Protein AF-A0A940U928-F1 (afdb_monomer_lite)

Sequence (102 aa):
MNICLLCYRGNPYSGGQGGYLFSLSRELARMGHQITILVGRPLPRPMPWAKIIPVESLNLWGVRRNFLPAGAPWAIFRPLNFFEWAVTRFGFFPEMLIFSIR

Secondary structure (DSSP, 8-state):
-EEEEEES---TTTTTHHHHHHHHHHHHHHTT-EEEEEEPSSPPSP-TTEEEEEPP----TT--S--SPTT-GGGGGSHHHHHHHHHHHTT---HHHHHHH-

Radius of gyration: 15.06 Å; chains: 1; bounding box: 27×21×45 Å

pLDDT: mean 91.49, std 5.48, range [71.75, 98.38]

Structure (mmCIF, N/CA/C/O backbone):
data_AF-A0A940U928-F1
#
_entry.id   AF-A0A940U928-F1
#
loop_
_atom_site.group_PDB
_atom_site.id
_atom_site.type_symbol
_atom_site.label_atom_id
_atom_site.label_alt_id
_atom_site.label_comp_id
_atom_site.label_asym_id
_atom_site.label_entity_id
_atom_site.label_seq_id
_atom_site.pdbx_PDB_ins_code
_atom_site.Cartn_x
_atom_site.Cartn_y
_atom_site.Cartn_z
_atom_site.occupancy
_atom_site.B_iso_or_equiv
_atom_site.auth_seq_id
_atom_site.auth_comp_id
_atom_site.auth_asym_id
_atom_site.auth_atom_id
_atom_site.pdbx_PDB_model_num
ATOM 1 N N . MET A 1 1 ? -12.901 5.858 19.580 1.00 95.06 1 MET A N 1
ATOM 2 C CA . MET A 1 1 ? -12.791 6.778 18.413 1.00 95.06 1 MET A CA 1
ATOM 3 C C . MET A 1 1 ? -12.489 5.969 17.160 1.00 95.06 1 MET A C 1
ATOM 5 O O . MET A 1 1 ? -11.919 4.891 17.296 1.00 95.06 1 MET A O 1
ATOM 9 N N . ASN A 1 2 ? -12.838 6.485 15.981 1.00 97.50 2 ASN A N 1
ATOM 10 C CA . ASN A 1 2 ? -12.511 5.861 14.696 1.00 97.50 2 ASN A CA 1
ATOM 11 C C . ASN A 1 2 ? -11.185 6.430 14.182 1.00 97.50 2 ASN A C 1
ATOM 13 O O . ASN A 1 2 ? -11.057 7.646 14.060 1.00 97.50 2 ASN A O 1
ATOM 17 N N . ILE A 1 3 ? -10.208 5.566 13.913 1.00 98.00 3 ILE A N 1
ATOM 18 C CA . ILE A 1 3 ? -8.872 5.955 13.448 1.00 98.00 3 ILE A CA 1
ATOM 19 C C . ILE A 1 3 ? -8.608 5.278 12.105 1.00 98.00 3 ILE A C 1
ATOM 21 O O . ILE A 1 3 ? -8.737 4.059 11.980 1.00 98.00 3 ILE A O 1
ATOM 25 N N . CYS A 1 4 ? -8.216 6.073 11.110 1.00 97.31 4 CYS A N 1
ATOM 26 C CA . CYS A 1 4 ? -7.771 5.581 9.813 1.00 97.31 4 CYS A CA 1
ATOM 27 C C . CYS A 1 4 ? -6.253 5.729 9.694 1.00 97.31 4 CYS A C 1
ATOM 29 O O . CYS A 1 4 ? -5.734 6.841 9.770 1.00 97.31 4 CYS A O 1
ATOM 31 N N . LEU A 1 5 ? -5.546 4.617 9.498 1.00 96.75 5 LEU A N 1
ATOM 32 C CA . LEU A 1 5 ? -4.110 4.603 9.234 1.00 96.75 5 LEU A CA 1
ATOM 33 C C . LEU A 1 5 ? -3.867 4.409 7.737 1.00 96.75 5 LEU A C 1
ATOM 35 O O . LEU A 1 5 ? -4.460 3.531 7.109 1.00 96.75 5 LEU A O 1
ATOM 39 N N . LEU A 1 6 ? -2.978 5.226 7.179 1.00 95.38 6 LEU A N 1
ATOM 40 C CA . LEU A 1 6 ? -2.574 5.178 5.778 1.00 95.38 6 LEU A CA 1
ATOM 41 C C . LEU A 1 6 ? -1.176 4.572 5.684 1.00 95.38 6 LEU A C 1
ATOM 43 O O . LEU A 1 6 ? -0.260 5.019 6.375 1.00 95.38 6 LEU A O 1
ATOM 47 N N . CYS A 1 7 ? -0.995 3.566 4.834 1.00 93.88 7 CYS A N 1
ATOM 48 C CA . CYS A 1 7 ? 0.313 2.960 4.625 1.00 93.88 7 CYS A CA 1
ATOM 49 C C . CYS A 1 7 ? 0.474 2.500 3.177 1.00 93.88 7 CYS A C 1
ATOM 51 O O . CYS A 1 7 ? -0.163 1.547 2.747 1.00 93.88 7 CYS A O 1
ATOM 53 N N . TYR A 1 8 ? 1.352 3.136 2.403 1.00 91.88 8 TYR A N 1
ATOM 54 C CA . TYR A 1 8 ? 1.500 2.770 0.990 1.00 91.88 8 TYR A CA 1
ATOM 55 C C . TYR A 1 8 ? 2.085 1.353 0.795 1.00 91.88 8 TYR A C 1
ATOM 57 O O . TYR A 1 8 ? 1.859 0.745 -0.248 1.00 91.88 8 TYR A O 1
ATOM 65 N N . ARG A 1 9 ? 2.778 0.790 1.802 1.00 91.50 9 ARG A N 1
ATOM 66 C CA . ARG A 1 9 ? 3.262 -0.601 1.812 1.00 91.50 9 ARG A CA 1
ATOM 67 C C . ARG A 1 9 ? 3.096 -1.284 3.167 1.00 91.50 9 ARG A C 1
ATOM 69 O O . ARG A 1 9 ? 3.769 -0.947 4.134 1.00 91.50 9 ARG A O 1
ATOM 76 N N . GLY A 1 10 ? 2.295 -2.345 3.208 1.00 89.25 10 GLY A N 1
ATOM 77 C CA . GLY A 1 10 ? 2.037 -3.123 4.423 1.00 89.25 10 GLY A CA 1
ATOM 78 C C . GLY A 1 10 ? 3.077 -4.194 4.772 1.00 89.25 10 GLY A C 1
ATOM 79 O O . GLY A 1 10 ? 3.001 -4.769 5.856 1.00 89.25 10 GLY A O 1
ATOM 80 N N . ASN A 1 11 ? 4.047 -4.502 3.907 1.00 87.44 11 ASN A N 1
ATOM 81 C CA . ASN A 1 11 ? 5.020 -5.564 4.192 1.00 87.44 11 ASN A CA 1
ATOM 82 C C . ASN A 1 11 ? 5.979 -5.167 5.335 1.00 87.44 11 ASN A C 1
ATOM 84 O O . ASN A 1 11 ? 6.643 -4.130 5.249 1.00 87.44 11 ASN A O 1
ATOM 88 N N . PRO A 1 12 ? 6.125 -6.000 6.385 1.00 83.31 12 PRO A N 1
ATOM 89 C CA . PRO A 1 12 ? 7.046 -5.730 7.491 1.00 83.31 12 PRO A CA 1
ATOM 90 C C . PRO A 1 12 ? 8.519 -5.641 7.068 1.00 83.31 12 PRO A C 1
ATOM 92 O O . PRO A 1 12 ? 9.299 -4.978 7.743 1.00 83.31 12 PRO A O 1
ATOM 95 N N . TYR A 1 13 ? 8.903 -6.253 5.946 1.00 82.00 13 TYR A N 1
ATOM 96 C CA . TYR A 1 13 ? 10.278 -6.238 5.437 1.00 82.00 13 TYR A CA 1
ATOM 97 C C . TYR A 1 13 ? 10.567 -5.072 4.474 1.00 82.00 13 TYR A C 1
ATOM 99 O O . TYR A 1 13 ? 11.711 -4.876 4.073 1.00 82.00 13 TYR A O 1
ATOM 107 N N . SER A 1 14 ? 9.566 -4.257 4.120 1.00 73.69 14 SER A N 1
ATOM 108 C CA . SER A 1 14 ? 9.729 -3.068 3.267 1.00 73.69 14 SER A CA 1
ATOM 109 C C . SER A 1 14 ? 10.145 -1.842 4.090 1.00 73.69 14 SER A C 1
ATOM 111 O O . SER A 1 14 ? 9.419 -0.853 4.173 1.00 73.69 14 SER A O 1
ATOM 113 N N . GLY A 1 15 ? 11.302 -1.928 4.753 1.00 71.75 15 GLY A N 1
ATOM 114 C CA . GLY A 1 15 ? 11.806 -0.859 5.624 1.00 71.75 15 GLY A CA 1
ATOM 115 C C . GLY A 1 15 ? 11.044 -0.724 6.948 1.00 71.75 15 GLY A C 1
ATOM 116 O O . GLY A 1 15 ? 10.947 0.369 7.491 1.00 71.75 15 GLY A O 1
ATOM 117 N N . GLY A 1 16 ? 10.450 -1.814 7.449 1.00 78.19 16 GLY A N 1
ATOM 118 C CA . GLY A 1 16 ? 9.805 -1.856 8.768 1.00 78.19 16 GLY A CA 1
ATOM 119 C C . GLY A 1 16 ? 8.379 -1.300 8.835 1.00 78.19 16 GLY A C 1
ATOM 120 O O . GLY A 1 16 ? 7.711 -1.497 9.848 1.00 78.19 16 GLY A O 1
ATOM 121 N N . GLN A 1 17 ? 7.871 -0.674 7.766 1.00 84.44 17 GLN A N 1
ATOM 122 C CA . GLN A 1 17 ? 6.552 -0.017 7.736 1.00 84.44 17 GLN A CA 1
ATOM 123 C C . GLN A 1 17 ? 5.412 -0.922 8.210 1.00 84.44 17 GLN A C 1
ATOM 125 O O . GLN A 1 17 ? 4.645 -0.542 9.093 1.00 84.44 17 GLN A O 1
ATOM 130 N N . GLY A 1 18 ? 5.349 -2.156 7.701 1.00 88.88 18 GLY A N 1
ATOM 131 C CA . GLY A 1 18 ? 4.349 -3.128 8.141 1.00 88.88 18 GLY A CA 1
ATOM 132 C C . GLY A 1 18 ? 4.455 -3.507 9.620 1.00 88.88 18 GLY A C 1
ATOM 133 O O . GLY A 1 18 ? 3.442 -3.791 10.254 1.00 88.88 18 GLY A O 1
ATOM 134 N N . GLY A 1 19 ? 5.667 -3.492 10.184 1.00 92.06 19 GLY A N 1
ATOM 135 C CA . GLY A 1 19 ? 5.904 -3.758 11.603 1.00 92.06 19 GLY A CA 1
ATOM 136 C C . GLY A 1 19 ? 5.387 -2.628 12.491 1.00 92.06 19 GLY A C 1
ATOM 137 O O . GLY A 1 19 ? 4.684 -2.892 13.466 1.00 92.06 19 GLY A O 1
ATOM 138 N N . TYR A 1 20 ? 5.661 -1.375 12.118 1.00 92.56 20 TYR A N 1
ATOM 139 C CA . TYR A 1 20 ? 5.126 -0.207 12.824 1.00 92.56 20 TYR A CA 1
ATOM 140 C C . TYR A 1 20 ? 3.602 -0.153 12.745 1.00 92.56 20 TYR A C 1
ATOM 142 O O . TYR A 1 20 ? 2.940 0.011 13.768 1.00 92.56 20 TYR A O 1
ATOM 150 N N . LEU A 1 21 ? 3.044 -0.371 11.550 1.00 95.00 21 LEU A N 1
ATOM 151 C CA . LEU A 1 21 ? 1.603 -0.402 11.323 1.00 95.00 21 LEU A CA 1
ATOM 152 C C . LEU A 1 21 ? 0.915 -1.464 12.192 1.00 95.00 21 LEU A C 1
ATOM 154 O O . LEU A 1 21 ? -0.118 -1.193 12.802 1.00 95.00 21 LEU A O 1
ATOM 158 N N . PHE A 1 22 ? 1.501 -2.659 12.281 1.00 95.31 22 PHE A N 1
ATOM 159 C CA . PHE A 1 22 ? 0.975 -3.757 13.089 1.00 95.31 22 PHE A CA 1
ATOM 160 C C . PHE A 1 22 ? 0.971 -3.415 14.578 1.00 95.31 22 PHE A C 1
ATOM 162 O O . PHE A 1 22 ? -0.072 -3.493 15.222 1.00 95.31 22 PHE A O 1
ATOM 169 N N . SER A 1 23 ? 2.120 -3.009 15.122 1.00 95.50 23 SER A N 1
ATOM 170 C CA . SER A 1 23 ? 2.253 -2.733 16.554 1.00 95.5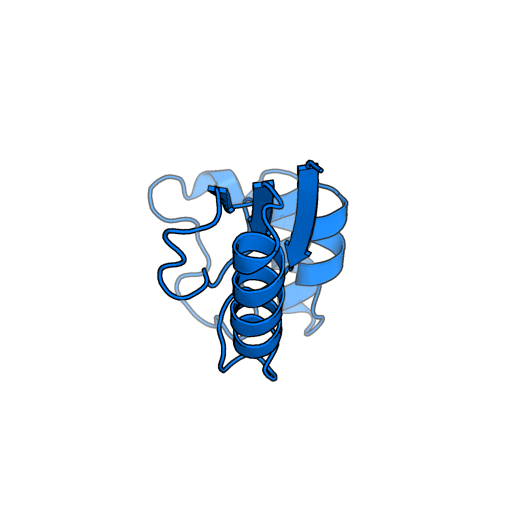0 23 SER A CA 1
ATOM 171 C C . SER A 1 23 ? 1.388 -1.549 16.983 1.00 95.50 23 SER A C 1
ATOM 173 O O . SER A 1 23 ? 0.652 -1.656 17.959 1.00 95.50 23 SER A O 1
ATOM 175 N N . LEU A 1 24 ? 1.413 -0.450 16.222 1.00 95.94 24 LEU A N 1
ATOM 176 C CA . LEU A 1 24 ? 0.638 0.749 16.535 1.00 95.94 24 LEU A CA 1
ATOM 177 C C . LEU A 1 24 ? -0.869 0.479 16.476 1.00 95.94 24 LEU A C 1
ATOM 179 O O . LEU A 1 24 ? -1.587 0.785 17.425 1.00 95.94 24 LEU A O 1
ATOM 183 N N . SER A 1 25 ? -1.352 -0.120 15.382 1.00 97.25 25 SER A N 1
ATOM 184 C CA . SER A 1 25 ? -2.783 -0.413 15.229 1.00 97.25 25 SER A CA 1
ATOM 185 C C . SER A 1 25 ? -3.298 -1.360 16.310 1.00 97.25 25 SER A C 1
ATOM 187 O O . SER A 1 25 ? -4.411 -1.173 16.796 1.00 97.25 25 SER A O 1
ATOM 189 N N . ARG A 1 26 ? -2.488 -2.347 16.715 1.00 97.56 26 ARG A N 1
ATOM 190 C CA . ARG A 1 26 ? -2.848 -3.305 17.762 1.00 97.56 26 ARG A CA 1
ATOM 191 C C . ARG A 1 26 ? -3.037 -2.619 19.105 1.00 97.56 26 ARG A C 1
ATOM 193 O O . ARG A 1 26 ? -4.055 -2.842 19.751 1.00 97.56 26 ARG A O 1
ATOM 200 N N . GLU A 1 27 ? -2.082 -1.795 19.532 1.00 98.00 27 GLU A N 1
ATOM 201 C CA . GLU A 1 27 ? -2.192 -1.130 20.834 1.00 98.00 27 GLU A CA 1
ATOM 202 C C . GLU A 1 27 ? -3.326 -0.094 20.842 1.00 98.00 27 GLU A C 1
ATOM 204 O O . GLU A 1 27 ? -4.076 -0.031 21.813 1.00 98.00 27 GLU A O 1
ATOM 209 N N . LEU A 1 28 ? -3.552 0.633 19.740 1.00 97.88 28 LEU A N 1
ATOM 210 C CA . LEU A 1 28 ? -4.717 1.519 19.618 1.00 97.88 28 LEU A CA 1
ATOM 211 C C . LEU A 1 28 ? -6.040 0.739 19.696 1.00 97.88 28 LEU A C 1
ATOM 213 O O . LEU A 1 28 ? -6.965 1.151 20.394 1.00 97.88 28 LEU A O 1
ATOM 217 N N . ALA A 1 29 ? -6.140 -0.417 19.037 1.00 98.06 29 ALA A N 1
ATOM 218 C CA . ALA A 1 29 ? -7.331 -1.256 19.145 1.00 98.06 29 ALA A CA 1
ATOM 219 C C . ALA A 1 29 ? -7.560 -1.753 20.584 1.00 98.06 29 ALA A C 1
ATOM 221 O O . ALA A 1 29 ? -8.693 -1.755 21.063 1.00 98.06 29 ALA A O 1
ATOM 222 N N . ARG A 1 30 ? -6.490 -2.103 21.315 1.00 98.06 30 ARG A N 1
ATOM 223 C CA . ARG A 1 30 ? -6.569 -2.514 22.732 1.00 98.06 30 ARG A CA 1
ATOM 224 C C . ARG A 1 30 ? -7.044 -1.402 23.664 1.00 98.06 30 ARG A C 1
ATOM 226 O O . ARG A 1 30 ? -7.653 -1.705 24.682 1.00 98.06 30 ARG A O 1
ATOM 233 N N . MET A 1 31 ? -6.820 -0.140 23.308 1.00 98.12 31 MET A N 1
ATOM 234 C CA . MET A 1 31 ? -7.375 1.017 24.024 1.00 98.12 31 MET A CA 1
ATOM 235 C C . MET A 1 31 ? -8.854 1.289 23.678 1.00 98.12 31 MET A C 1
ATOM 237 O O . MET A 1 31 ? -9.430 2.260 24.161 1.00 98.12 31 MET A O 1
ATOM 241 N N . GLY A 1 32 ? -9.489 0.454 22.845 1.00 97.94 32 GLY A N 1
ATOM 242 C CA . GLY A 1 32 ? -10.901 0.579 22.468 1.00 97.94 32 GLY A CA 1
ATOM 243 C C . GLY A 1 32 ? -11.156 1.440 21.225 1.00 97.94 32 GLY A C 1
ATOM 244 O O . GLY A 1 32 ? -12.296 1.838 20.970 1.00 97.94 32 GLY A O 1
ATOM 245 N N . HIS A 1 33 ? -10.125 1.758 20.435 1.00 98.31 33 HIS A N 1
ATOM 246 C CA . HIS A 1 33 ? -10.299 2.457 19.159 1.00 98.31 33 HIS A CA 1
ATOM 247 C C . HIS A 1 33 ? -10.712 1.492 18.038 1.00 98.31 33 HIS A C 1
ATOM 249 O O . HIS A 1 33 ? -10.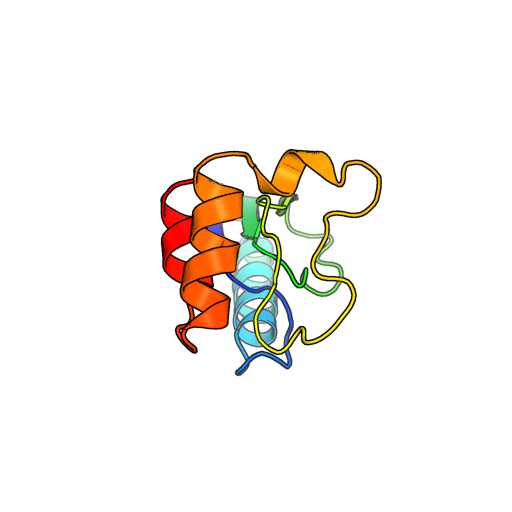236 0.362 17.963 1.00 98.31 33 HIS A O 1
ATOM 255 N N . GLN A 1 34 ? -11.567 1.954 17.122 1.00 98.19 34 GLN A N 1
ATOM 256 C CA . GLN A 1 34 ? -11.887 1.213 15.901 1.00 98.19 34 GLN A CA 1
ATOM 257 C C . GLN A 1 34 ? -10.899 1.606 14.809 1.00 98.19 34 GLN A C 1
ATOM 259 O O . GLN A 1 34 ? -10.781 2.789 14.475 1.00 98.19 34 GLN A O 1
ATOM 264 N N . ILE A 1 35 ? -10.188 0.623 14.260 1.00 98.38 35 ILE A N 1
ATOM 265 C CA . ILE A 1 35 ? -9.092 0.868 13.325 1.00 98.38 35 ILE A CA 1
ATOM 266 C C . ILE A 1 35 ? -9.493 0.470 11.908 1.00 98.38 35 ILE A C 1
ATOM 268 O O . ILE A 1 35 ? -9.896 -0.665 11.652 1.00 98.38 35 ILE A O 1
ATOM 272 N N . THR A 1 36 ? -9.325 1.404 10.977 1.00 98.19 36 THR A N 1
ATOM 273 C CA . THR A 1 36 ? -9.341 1.143 9.536 1.00 98.19 36 THR A CA 1
ATOM 274 C C . THR A 1 36 ? -7.951 1.398 8.973 1.00 98.19 36 THR A C 1
ATOM 276 O O . THR A 1 36 ? -7.283 2.352 9.361 1.00 98.19 36 THR A O 1
ATOM 279 N N . ILE A 1 37 ? -7.495 0.537 8.073 1.00 97.44 37 ILE A N 1
ATOM 280 C CA . ILE A 1 37 ? -6.176 0.631 7.458 1.00 97.44 37 ILE A CA 1
ATOM 281 C C . ILE A 1 37 ? -6.361 0.667 5.947 1.00 97.44 37 ILE A C 1
ATOM 283 O O . ILE A 1 37 ? -6.789 -0.329 5.365 1.00 97.44 37 ILE A O 1
ATOM 287 N N . LEU A 1 38 ? -6.006 1.786 5.317 1.00 96.38 38 LEU A N 1
ATOM 288 C CA . LEU A 1 38 ? -5.854 1.870 3.865 1.00 96.38 38 LEU A CA 1
ATOM 289 C C . LEU A 1 38 ? -4.413 1.517 3.521 1.00 96.38 38 LEU A C 1
ATOM 291 O O . LEU A 1 38 ? -3.483 2.189 3.977 1.00 96.38 38 LEU A O 1
ATOM 295 N N . VAL A 1 39 ? -4.223 0.440 2.757 1.00 94.81 39 VAL A N 1
ATOM 296 C CA . VAL A 1 39 ? -2.883 -0.104 2.521 1.00 94.81 39 VAL A CA 1
ATOM 297 C C . VAL A 1 39 ? -2.624 -0.471 1.070 1.00 94.81 39 VAL A C 1
ATOM 299 O O . VAL A 1 39 ? -3.408 -1.185 0.448 1.00 94.81 39 VAL A O 1
ATOM 302 N N . GLY A 1 40 ? -1.507 0.012 0.532 1.00 92.75 40 GLY A N 1
ATOM 303 C CA . GLY A 1 40 ? -1.018 -0.394 -0.781 1.00 92.75 40 GLY A CA 1
ATOM 304 C C . GLY A 1 40 ? -0.293 -1.742 -0.729 1.00 92.75 40 GLY A C 1
ATOM 305 O O . GLY A 1 40 ? 0.042 -2.276 0.334 1.00 92.75 40 GLY A O 1
ATOM 306 N N . ARG A 1 41 ? -0.058 -2.333 -1.901 1.00 90.12 41 ARG A N 1
ATOM 307 C CA . ARG A 1 41 ? 0.699 -3.586 -2.008 1.00 90.12 41 ARG A CA 1
ATOM 308 C C . ARG A 1 41 ? 2.187 -3.344 -1.733 1.00 90.12 41 ARG A C 1
ATOM 310 O O . ARG A 1 41 ? 2.713 -2.316 -2.139 1.00 90.12 41 ARG A O 1
ATOM 317 N N . PRO A 1 42 ? 2.908 -4.318 -1.158 1.00 90.81 42 PRO A N 1
ATOM 318 C CA . PRO A 1 42 ? 2.438 -5.596 -0.613 1.00 90.81 42 PRO A CA 1
ATOM 319 C C . PRO A 1 42 ? 1.612 -5.444 0.675 1.00 90.81 42 PRO A C 1
ATOM 321 O O . PRO A 1 42 ? 1.908 -4.600 1.517 1.00 90.81 42 PRO A O 1
ATOM 324 N N . LEU A 1 43 ? 0.592 -6.294 0.826 1.00 91.12 43 LEU A N 1
ATOM 325 C CA . LEU A 1 43 ? -0.321 -6.271 1.973 1.00 91.12 43 LEU A CA 1
ATOM 326 C C . LEU A 1 43 ? 0.381 -6.654 3.288 1.00 91.12 43 LEU A C 1
ATOM 328 O O . LEU A 1 43 ? 1.376 -7.388 3.266 1.00 91.12 43 LEU A O 1
ATOM 332 N N . PRO A 1 44 ? -0.135 -6.182 4.437 1.00 92.19 44 PRO A N 1
ATOM 333 C CA . PRO A 1 44 ? 0.401 -6.557 5.731 1.00 92.19 44 PRO A CA 1
ATOM 334 C C . PRO A 1 44 ? 0.037 -7.989 6.117 1.00 92.19 44 PRO A C 1
ATOM 336 O O . PRO A 1 44 ? -0.806 -8.643 5.502 1.00 92.19 44 PRO A O 1
ATOM 339 N N . ARG A 1 45 ? 0.672 -8.469 7.191 1.00 91.12 45 ARG A N 1
ATOM 340 C CA . ARG A 1 45 ? 0.258 -9.704 7.870 1.00 91.12 45 ARG A CA 1
ATOM 341 C C . ARG A 1 45 ? -1.181 -9.564 8.399 1.00 91.12 45 ARG A C 1
ATOM 343 O O . ARG A 1 45 ? -1.614 -8.434 8.626 1.00 91.12 45 ARG A O 1
ATOM 350 N N . PRO A 1 46 ? -1.906 -10.673 8.634 1.00 93.88 46 PRO A N 1
ATOM 351 C CA . PRO A 1 46 ? -3.266 -10.622 9.168 1.00 93.88 46 PRO A CA 1
ATOM 352 C C . PRO A 1 46 ? -3.372 -9.768 10.443 1.00 93.88 46 PRO A C 1
ATOM 354 O O . PRO A 1 46 ? -2.620 -9.978 11.394 1.00 93.88 46 PRO A O 1
ATOM 357 N N . MET A 1 47 ? -4.309 -8.814 10.455 1.00 95.06 47 MET A N 1
ATOM 358 C CA . MET A 1 47 ? -4.588 -7.921 11.590 1.00 95.06 47 MET A CA 1
ATOM 359 C C . MET A 1 47 ? -6.076 -8.014 11.974 1.00 95.06 47 MET A C 1
ATOM 361 O O . MET A 1 47 ? -6.865 -7.177 11.542 1.00 95.06 47 MET A O 1
ATOM 365 N N . PRO A 1 48 ? -6.500 -9.024 12.758 1.00 96.56 48 PRO A N 1
ATOM 366 C CA . PRO A 1 48 ? -7.921 -9.274 13.043 1.00 96.56 48 PRO A CA 1
ATOM 367 C C . PRO A 1 48 ? -8.625 -8.150 13.822 1.00 96.56 48 PRO A C 1
ATOM 369 O O . PRO A 1 48 ? -9.849 -8.104 13.856 1.00 96.56 48 PRO A O 1
ATOM 372 N N . TRP A 1 49 ? -7.872 -7.235 14.436 1.00 97.12 49 TRP A N 1
ATOM 373 C CA . TRP A 1 49 ? -8.400 -6.069 15.156 1.00 97.12 49 TRP A CA 1
ATOM 374 C C . TRP A 1 49 ? -8.684 -4.851 14.264 1.00 97.12 49 TRP A C 1
ATOM 376 O O . TRP A 1 49 ? -9.172 -3.840 14.765 1.00 97.12 49 TRP A O 1
ATOM 386 N N . ALA A 1 50 ? -8.344 -4.899 12.974 1.00 97.38 50 ALA A N 1
ATOM 387 C CA . ALA A 1 50 ? -8.467 -3.762 12.070 1.00 97.38 50 ALA A CA 1
ATOM 388 C C . ALA A 1 50 ? -9.197 -4.138 10.778 1.00 97.38 50 ALA A C 1
ATOM 390 O O . ALA A 1 50 ? -9.005 -5.216 10.215 1.00 97.38 50 ALA A O 1
ATOM 391 N N . LYS A 1 51 ? -9.991 -3.203 10.250 1.00 97.62 51 LYS A N 1
ATOM 392 C CA . LYS A 1 51 ? -10.552 -3.311 8.903 1.00 97.62 51 LYS A CA 1
ATOM 393 C C . LYS A 1 51 ? -9.484 -2.924 7.886 1.00 97.62 51 LYS A C 1
ATOM 395 O O . LYS A 1 51 ? -9.091 -1.762 7.817 1.00 97.62 51 LYS A O 1
ATOM 400 N N . ILE A 1 52 ? -9.033 -3.881 7.082 1.00 96.94 52 ILE A N 1
ATOM 401 C CA . ILE A 1 52 ? -8.038 -3.642 6.032 1.00 96.94 52 ILE A CA 1
ATOM 402 C C . ILE A 1 52 ? -8.756 -3.343 4.717 1.00 96.94 52 ILE A C 1
ATOM 404 O O . ILE A 1 52 ? -9.558 -4.146 4.243 1.00 96.94 52 ILE A O 1
ATOM 408 N N . ILE A 1 53 ? -8.447 -2.196 4.123 1.00 96.25 53 ILE A N 1
ATOM 409 C CA . ILE A 1 53 ? -8.939 -1.768 2.817 1.00 96.25 53 ILE A CA 1
ATOM 410 C C . ILE A 1 53 ? -7.724 -1.670 1.881 1.00 96.25 53 ILE A C 1
ATOM 412 O O . ILE A 1 53 ? -6.913 -0.750 2.016 1.00 96.25 53 ILE A O 1
ATOM 416 N N . PRO A 1 54 ? -7.543 -2.634 0.963 1.00 93.75 54 PRO A N 1
ATOM 417 C CA . PRO A 1 54 ? -6.433 -2.598 0.027 1.00 93.75 54 PRO A CA 1
ATOM 418 C C . PRO A 1 54 ? -6.655 -1.503 -1.021 1.00 93.75 54 PRO A C 1
ATOM 420 O O . PRO A 1 54 ? -7.701 -1.459 -1.667 1.00 93.75 54 PRO A O 1
ATOM 423 N N . VAL A 1 55 ? -5.654 -0.651 -1.216 1.00 92.94 55 VAL A N 1
ATOM 424 C CA . VAL A 1 55 ? -5.622 0.349 -2.290 1.00 92.94 55 VAL A CA 1
ATOM 425 C C . VAL A 1 55 ? -4.954 -0.274 -3.515 1.00 92.94 55 VAL A C 1
ATOM 427 O O . VAL A 1 55 ? -3.946 -0.981 -3.398 1.00 92.94 55 VAL A O 1
ATOM 430 N N . GLU A 1 56 ? -5.526 -0.047 -4.699 1.00 86.12 56 GLU A N 1
ATOM 431 C CA . GLU A 1 56 ? -4.971 -0.556 -5.956 1.00 86.12 56 GLU A CA 1
ATOM 432 C C . GLU A 1 56 ? -3.543 -0.015 -6.158 1.00 86.12 56 GLU A C 1
ATOM 434 O O . GLU A 1 56 ? -3.276 1.177 -6.028 1.00 86.12 56 GLU A O 1
ATOM 439 N N . SER A 1 57 ? -2.596 -0.900 -6.461 1.00 85.19 57 SER A N 1
ATOM 440 C CA . SER A 1 57 ? -1.202 -0.564 -6.765 1.00 85.19 57 SER A CA 1
ATOM 441 C C . SER A 1 57 ? -0.618 -1.669 -7.634 1.00 85.19 57 SER A C 1
ATOM 443 O O . SER A 1 57 ? -0.869 -2.851 -7.367 1.00 85.19 57 SER A O 1
ATOM 445 N N . LEU A 1 58 ? 0.138 -1.295 -8.672 1.00 89.12 58 LEU A N 1
ATOM 446 C CA . LEU A 1 58 ? 0.793 -2.267 -9.543 1.00 89.12 58 LEU A CA 1
ATOM 447 C C . LEU A 1 58 ? 2.047 -2.862 -8.897 1.00 89.12 58 LEU A C 1
ATOM 449 O O . LEU A 1 58 ? 2.441 -3.965 -9.272 1.00 89.12 58 LEU A O 1
ATOM 453 N N . ASN A 1 59 ? 2.633 -2.180 -7.903 1.00 88.75 59 ASN A N 1
ATOM 454 C CA . ASN A 1 59 ? 3.784 -2.666 -7.138 1.00 88.75 59 ASN A CA 1
ATOM 455 C C . ASN A 1 59 ? 4.938 -3.080 -8.072 1.00 88.75 59 ASN A C 1
ATOM 457 O O . ASN A 1 59 ? 5.438 -4.207 -8.025 1.00 88.75 59 ASN A O 1
ATOM 461 N N . LEU A 1 60 ? 5.300 -2.178 -8.989 1.00 89.62 60 LEU A N 1
ATOM 462 C CA . LEU A 1 60 ? 6.236 -2.457 -10.083 1.00 89.62 60 LEU A CA 1
ATOM 463 C C . LEU A 1 60 ? 7.704 -2.283 -9.695 1.00 89.62 60 LEU A C 1
ATOM 465 O O . LEU A 1 60 ? 8.586 -2.640 -10.485 1.00 89.62 60 LEU A O 1
ATOM 469 N N . TRP A 1 61 ? 7.994 -1.747 -8.507 1.00 86.75 61 TRP A N 1
ATOM 470 C CA . TRP A 1 61 ? 9.371 -1.536 -8.084 1.00 86.75 61 TRP A CA 1
ATOM 471 C C . TRP A 1 61 ? 10.134 -2.858 -7.977 1.00 86.75 61 TRP A C 1
ATOM 473 O O . TRP A 1 61 ? 9.742 -3.770 -7.250 1.00 86.75 61 TRP A O 1
ATOM 483 N N . GLY A 1 62 ? 11.242 -2.964 -8.713 1.00 83.62 62 GLY A N 1
ATOM 484 C CA . GLY A 1 62 ? 12.046 -4.188 -8.794 1.00 83.62 62 GLY A CA 1
ATOM 485 C C . GLY A 1 62 ? 11.488 -5.268 -9.736 1.00 83.62 62 GLY A C 1
ATOM 486 O O . GLY A 1 62 ? 12.125 -6.308 -9.909 1.00 83.62 62 GLY A O 1
ATOM 487 N N . VAL A 1 63 ? 10.351 -5.035 -10.404 1.00 87.38 63 VAL A N 1
ATOM 488 C CA . VAL A 1 63 ? 9.716 -6.004 -11.312 1.00 87.38 63 VAL A CA 1
ATOM 489 C C . VAL A 1 63 ? 10.256 -5.857 -12.742 1.00 87.38 63 VAL A C 1
ATOM 491 O O . VAL A 1 63 ? 9.864 -4.972 -13.513 1.00 87.38 63 VAL A O 1
ATOM 494 N N . ARG A 1 64 ? 11.166 -6.762 -13.132 1.00 80.62 64 ARG A N 1
ATOM 495 C CA . ARG A 1 64 ? 11.764 -6.790 -14.486 1.00 80.62 64 ARG A CA 1
ATOM 496 C C . ARG A 1 64 ? 10.897 -7.492 -15.536 1.00 80.62 64 ARG A C 1
ATOM 498 O O . ARG A 1 64 ? 10.864 -7.046 -16.677 1.00 80.62 64 ARG A O 1
ATOM 505 N N . ARG A 1 65 ? 10.209 -8.573 -15.165 1.00 82.00 65 ARG A N 1
ATOM 506 C CA . ARG A 1 65 ? 9.326 -9.382 -16.032 1.00 82.00 65 ARG A CA 1
ATOM 507 C C . ARG A 1 65 ? 7.942 -9.480 -15.382 1.00 82.00 65 ARG A C 1
ATOM 509 O O . ARG A 1 65 ? 7.850 -9.315 -14.172 1.00 82.00 65 ARG A O 1
ATOM 516 N N . ASN A 1 66 ? 6.891 -9.753 -16.159 1.00 82.50 66 ASN A N 1
ATOM 517 C CA . ASN A 1 66 ? 5.508 -9.915 -15.669 1.00 82.50 66 ASN A CA 1
ATOM 518 C C . ASN A 1 66 ? 4.912 -8.665 -14.987 1.00 82.50 66 ASN A C 1
ATOM 520 O O . ASN A 1 66 ? 4.234 -8.766 -13.973 1.00 82.50 66 ASN A O 1
ATOM 524 N N . PHE A 1 67 ? 5.153 -7.478 -15.547 1.00 8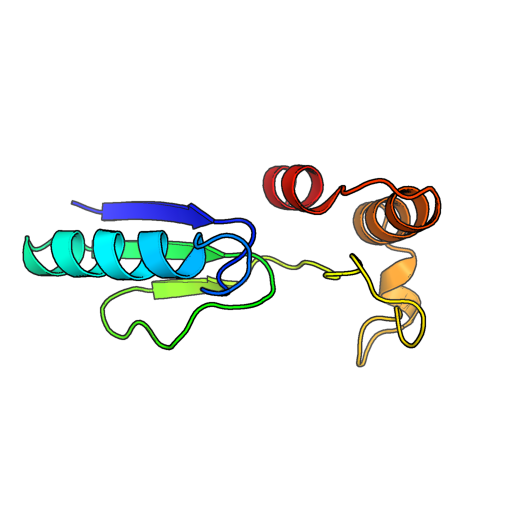4.62 67 PHE A N 1
ATOM 525 C CA . PHE A 1 67 ? 4.623 -6.206 -15.027 1.00 84.62 67 PHE A CA 1
ATOM 526 C C . PHE A 1 67 ? 3.156 -5.935 -15.398 1.00 84.62 67 PHE A C 1
ATOM 528 O O . PHE A 1 67 ? 2.614 -4.891 -15.042 1.00 84.62 67 PHE A O 1
ATOM 535 N N . LEU A 1 68 ? 2.527 -6.830 -16.163 1.00 87.06 68 LEU A N 1
ATOM 536 C CA . LEU A 1 68 ? 1.134 -6.682 -16.569 1.00 87.06 68 LEU A CA 1
ATOM 537 C C . LEU A 1 68 ? 0.204 -7.124 -15.428 1.00 87.06 68 LEU A C 1
ATOM 539 O O . LEU A 1 68 ? 0.467 -8.160 -14.811 1.00 87.06 68 LEU A O 1
ATOM 543 N N . PRO A 1 69 ? -0.892 -6.390 -15.160 1.00 84.12 69 PRO A N 1
ATOM 544 C CA . PRO A 1 69 ? -1.872 -6.791 -14.157 1.00 84.12 69 PRO A CA 1
ATOM 545 C C . PRO A 1 69 ? -2.448 -8.180 -14.458 1.00 84.12 69 PRO A C 1
ATOM 547 O O . PRO A 1 69 ? -2.915 -8.447 -15.569 1.00 84.12 69 PRO A O 1
ATOM 550 N N . ALA A 1 70 ? -2.443 -9.064 -13.458 1.00 79.19 70 ALA A N 1
ATOM 551 C CA . ALA A 1 70 ? -3.008 -10.403 -13.592 1.00 79.19 70 ALA A CA 1
ATOM 552 C C . ALA A 1 70 ? -4.526 -10.325 -13.845 1.00 79.19 70 ALA A C 1
ATOM 554 O O . ALA A 1 70 ? -5.247 -9.652 -13.113 1.00 79.19 70 ALA A O 1
ATOM 555 N N . GLY A 1 71 ? -5.007 -10.999 -14.894 1.00 82.31 71 GLY A N 1
ATOM 556 C CA . GLY A 1 71 ? -6.429 -11.054 -15.261 1.00 82.31 71 GLY A CA 1
ATOM 557 C C . GLY A 1 71 ? -6.950 -9.873 -16.092 1.00 82.31 71 GLY A C 1
ATOM 558 O O . GLY A 1 71 ? -7.975 -10.017 -16.750 1.00 82.31 71 GLY A O 1
ATOM 559 N N . ALA A 1 72 ? -6.238 -8.742 -16.140 1.00 86.88 72 ALA A N 1
ATOM 560 C CA . ALA A 1 72 ? -6.610 -7.589 -16.966 1.00 86.88 72 ALA A CA 1
ATOM 561 C C . ALA A 1 72 ? -5.374 -6.864 -17.542 1.00 86.88 72 ALA A C 1
ATOM 563 O O . ALA A 1 72 ? -5.067 -5.745 -17.128 1.00 86.88 72 ALA A O 1
ATOM 564 N N . PRO A 1 73 ? -4.665 -7.452 -18.526 1.00 88.19 73 PRO A N 1
ATOM 565 C CA . PRO A 1 73 ? -3.441 -6.866 -19.083 1.00 88.19 73 PRO A CA 1
ATOM 566 C C . PRO A 1 73 ? -3.631 -5.442 -19.621 1.00 88.19 73 PRO A C 1
ATOM 568 O O . PRO A 1 73 ? -2.779 -4.581 -19.424 1.00 88.19 73 PRO A O 1
ATOM 571 N N . TRP A 1 74 ? -4.788 -5.170 -20.231 1.00 90.81 74 TRP A N 1
ATOM 572 C CA . TRP A 1 74 ? -5.140 -3.862 -20.790 1.00 90.81 74 TRP A CA 1
ATOM 573 C C . TRP A 1 74 ? -5.331 -2.768 -19.733 1.00 90.81 74 TRP A C 1
ATOM 575 O O . TRP A 1 74 ? -5.268 -1.585 -20.062 1.00 90.81 74 TRP A O 1
ATOM 585 N N . ALA A 1 75 ? -5.487 -3.126 -18.452 1.00 90.75 75 ALA A N 1
ATOM 586 C CA . ALA A 1 75 ? -5.559 -2.149 -17.369 1.00 90.75 75 ALA A CA 1
ATOM 587 C C . ALA A 1 75 ? -4.254 -1.350 -17.210 1.00 90.75 75 ALA A C 1
ATOM 589 O O . ALA A 1 75 ? -4.290 -0.271 -16.619 1.00 90.75 75 ALA A O 1
ATOM 590 N N . ILE A 1 76 ? -3.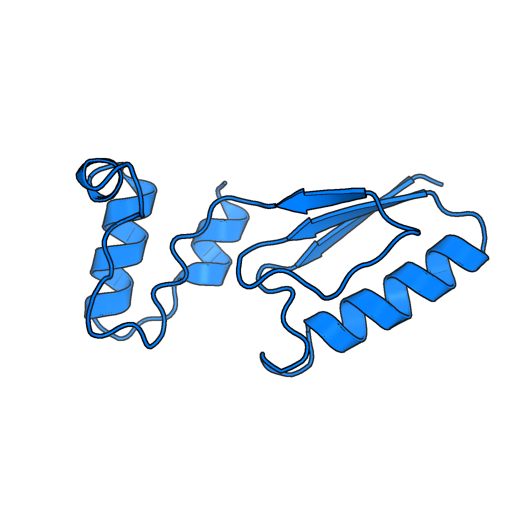132 -1.823 -17.774 1.00 91.12 76 ILE A N 1
ATOM 591 C CA . ILE A 1 76 ? -1.868 -1.076 -17.840 1.00 91.12 76 ILE A CA 1
ATOM 592 C C . ILE A 1 76 ? -2.031 0.280 -18.547 1.00 91.12 76 ILE A C 1
ATOM 594 O O . ILE A 1 76 ? -1.340 1.224 -18.196 1.00 91.12 76 ILE A O 1
ATOM 598 N N . PHE A 1 77 ? -2.970 0.402 -19.494 1.00 91.81 77 PHE A N 1
ATOM 599 C CA . PHE A 1 77 ? -3.204 1.631 -20.262 1.00 91.81 77 PHE A CA 1
ATOM 600 C C . PHE A 1 77 ? -4.094 2.650 -19.541 1.00 91.81 77 PHE A C 1
ATOM 602 O O . PHE A 1 77 ? -4.305 3.750 -20.049 1.00 91.81 77 PHE A O 1
ATOM 609 N N . ARG A 1 78 ? -4.615 2.328 -18.348 1.00 92.38 78 ARG A N 1
ATOM 610 C CA . ARG A 1 78 ? -5.294 3.334 -17.517 1.00 92.38 78 ARG A CA 1
ATOM 611 C C . ARG A 1 78 ? -4.283 4.431 -17.148 1.00 92.38 78 ARG A C 1
ATOM 613 O O . ARG A 1 78 ? -3.158 4.075 -16.802 1.00 92.38 78 ARG A O 1
ATOM 620 N N . PRO A 1 79 ? -4.657 5.724 -17.133 1.00 92.00 79 PRO A N 1
ATOM 621 C CA . PRO A 1 79 ? -3.697 6.824 -16.988 1.00 92.00 79 PRO A CA 1
ATOM 622 C C . PRO A 1 79 ? -2.717 6.671 -15.813 1.00 92.00 79 PRO A C 1
ATOM 624 O O . PRO A 1 79 ? -1.507 6.752 -16.008 1.00 92.00 79 PRO A O 1
ATOM 627 N N . LEU A 1 80 ? -3.218 6.360 -14.609 1.00 91.62 80 LEU A N 1
ATOM 628 C CA . LEU A 1 80 ? -2.373 6.171 -13.421 1.00 91.62 80 LEU A CA 1
ATOM 629 C C . LEU A 1 80 ? -1.507 4.903 -13.487 1.00 91.62 80 LEU A C 1
ATOM 631 O O . LEU A 1 80 ? -0.366 4.926 -13.041 1.00 91.62 80 LEU A O 1
ATOM 635 N N . ASN A 1 81 ? -2.014 3.817 -14.077 1.00 92.62 81 ASN A N 1
ATOM 636 C CA . ASN A 1 81 ? -1.261 2.569 -14.251 1.00 92.62 81 ASN A CA 1
ATOM 637 C C . ASN A 1 81 ? -0.123 2.735 -15.258 1.00 92.62 81 ASN A C 1
ATOM 639 O O . ASN A 1 81 ? 0.995 2.278 -15.020 1.00 92.62 81 ASN A O 1
ATOM 643 N N . PHE A 1 82 ? -0.403 3.421 -16.365 1.00 93.06 82 PHE A N 1
ATOM 644 C CA . PHE A 1 82 ? 0.585 3.710 -17.390 1.00 93.06 82 PHE A CA 1
ATOM 645 C C . PHE A 1 82 ? 1.667 4.644 -16.849 1.00 93.06 82 PHE A C 1
ATOM 647 O O . PHE A 1 82 ? 2.849 4.408 -17.083 1.00 93.06 82 PHE A O 1
ATOM 654 N N . PHE A 1 83 ? 1.276 5.657 -16.071 1.00 93.12 83 PHE A N 1
ATOM 655 C CA . PHE A 1 83 ? 2.213 6.542 -15.387 1.00 93.12 83 PHE A CA 1
ATOM 656 C C . PHE A 1 83 ? 3.091 5.782 -14.379 1.00 93.12 83 PHE A C 1
ATOM 658 O O . PHE A 1 83 ? 4.315 5.889 -14.449 1.00 93.12 83 PHE A O 1
ATOM 665 N N . GLU A 1 84 ? 2.495 4.964 -13.498 1.00 92.88 84 GLU A N 1
ATOM 666 C CA . GLU A 1 84 ? 3.227 4.111 -12.545 1.00 92.88 84 GLU A CA 1
ATOM 667 C C . GLU A 1 84 ? 4.247 3.227 -13.278 1.00 92.88 84 GLU A C 1
ATOM 669 O O . GLU A 1 84 ? 5.413 3.153 -12.883 1.00 92.88 84 GLU A O 1
ATOM 674 N N . TRP A 1 85 ? 3.836 2.610 -14.389 1.00 93.00 85 TRP A N 1
ATOM 675 C CA . TRP A 1 85 ? 4.710 1.806 -15.232 1.00 93.00 85 TRP A CA 1
ATOM 676 C C . TRP A 1 85 ? 5.842 2.625 -15.851 1.00 93.00 85 TRP A C 1
ATOM 678 O O . TRP A 1 85 ? 7.004 2.281 -15.640 1.00 93.00 85 TRP A O 1
ATOM 688 N N . ALA A 1 86 ? 5.536 3.704 -16.572 1.00 93.69 86 ALA A N 1
ATOM 689 C CA . ALA A 1 86 ? 6.520 4.491 -17.309 1.00 93.69 86 ALA A CA 1
ATOM 690 C C . ALA A 1 86 ? 7.590 5.065 -16.372 1.00 93.69 86 ALA A C 1
ATOM 692 O O . ALA A 1 86 ? 8.783 4.860 -16.588 1.00 93.69 86 ALA A O 1
ATOM 693 N N . VAL A 1 87 ? 7.167 5.699 -15.277 1.00 93.50 87 VAL A N 1
ATOM 694 C CA . VAL A 1 87 ? 8.062 6.314 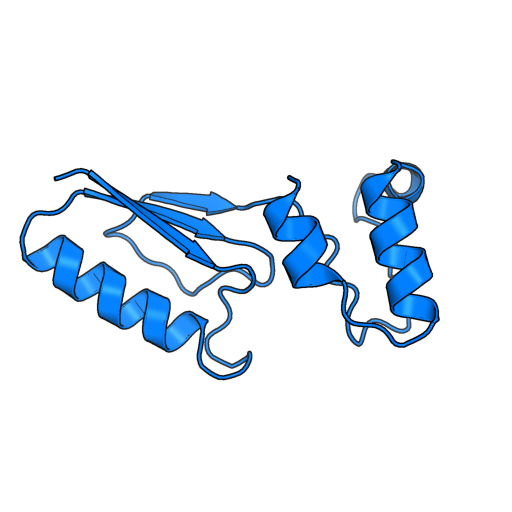-14.288 1.00 93.50 87 VAL A CA 1
ATOM 695 C C . VAL A 1 87 ? 8.958 5.266 -13.623 1.00 93.50 87 VAL A C 1
ATOM 697 O O . VAL A 1 87 ? 10.163 5.482 -13.485 1.00 93.50 87 VAL A O 1
ATOM 700 N N . THR A 1 88 ? 8.415 4.084 -13.314 1.00 93.50 88 THR A N 1
ATOM 701 C CA . THR A 1 88 ? 9.220 2.970 -12.789 1.00 93.50 88 THR A CA 1
ATOM 702 C C . THR A 1 88 ? 10.271 2.486 -13.797 1.00 93.50 88 THR A C 1
ATOM 704 O O . THR A 1 88 ? 11.376 2.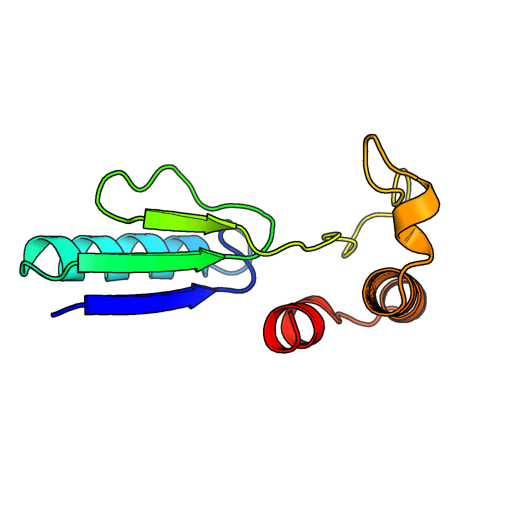118 -13.399 1.00 93.50 88 THR A O 1
ATOM 707 N N . ARG A 1 89 ? 9.990 2.513 -15.112 1.00 92.25 89 ARG A N 1
ATOM 708 C CA . ARG A 1 89 ? 10.967 2.129 -16.156 1.00 92.25 89 ARG A CA 1
ATOM 709 C C . ARG A 1 89 ? 12.115 3.122 -16.303 1.00 92.25 89 ARG A C 1
ATOM 711 O O . ARG A 1 89 ? 13.211 2.701 -16.658 1.00 92.25 89 ARG A O 1
ATOM 718 N N . PHE A 1 90 ? 11.896 4.387 -15.958 1.00 92.44 90 PHE A N 1
ATOM 719 C CA . PHE A 1 90 ? 12.958 5.391 -15.860 1.00 92.44 90 PHE A CA 1
ATOM 720 C C . PHE A 1 90 ? 13.768 5.306 -14.553 1.00 92.44 90 PHE A C 1
ATOM 722 O O . PHE A 1 90 ? 14.672 6.108 -14.347 1.00 92.44 90 PHE A O 1
ATOM 729 N N . GLY A 1 91 ? 13.482 4.333 -13.678 1.00 90.12 91 GLY A N 1
ATOM 730 C CA . GLY A 1 91 ? 14.230 4.105 -12.437 1.00 90.12 91 GLY A CA 1
ATOM 731 C C . GLY A 1 91 ? 13.716 4.885 -11.225 1.00 90.12 91 GLY A C 1
ATOM 732 O O . GLY A 1 91 ? 14.348 4.852 -10.172 1.00 90.12 91 GLY A O 1
ATOM 733 N N . PHE A 1 92 ? 12.571 5.558 -11.341 1.00 92.69 92 PHE A N 1
ATOM 734 C CA . PHE A 1 92 ? 11.943 6.270 -10.228 1.00 92.69 92 PHE A CA 1
ATOM 735 C C . PHE A 1 92 ? 11.011 5.365 -9.415 1.00 92.69 92 PHE A C 1
ATOM 737 O O . PHE A 1 92 ? 10.553 4.324 -9.886 1.00 92.69 92 PHE A O 1
ATOM 744 N N . PHE A 1 93 ? 10.690 5.796 -8.193 1.00 90.94 93 PHE A N 1
ATOM 745 C CA . PHE A 1 93 ? 9.796 5.088 -7.276 1.00 90.94 93 PHE A CA 1
ATOM 746 C C . PHE A 1 93 ? 8.473 5.859 -7.067 1.00 90.94 93 PHE A C 1
ATOM 748 O O . PHE A 1 93 ? 8.369 6.644 -6.124 1.00 90.94 93 PHE A O 1
ATOM 755 N N . PRO A 1 94 ? 7.453 5.673 -7.935 1.00 91.44 94 PRO A N 1
ATOM 756 C CA . PRO A 1 94 ? 6.211 6.455 -7.897 1.00 91.44 94 PRO A CA 1
ATOM 757 C C . PRO A 1 94 ? 5.144 5.922 -6.925 1.00 91.44 94 PRO A C 1
ATOM 759 O O . PRO A 1 94 ? 4.082 6.530 -6.812 1.00 91.44 94 PRO A O 1
ATOM 762 N N . GLU A 1 95 ? 5.381 4.802 -6.231 1.00 89.56 95 GLU A N 1
ATOM 763 C CA . GLU A 1 95 ? 4.345 4.095 -5.453 1.00 89.56 95 GLU A CA 1
ATOM 764 C C . GLU A 1 95 ? 3.678 4.977 -4.383 1.00 89.56 95 GLU A C 1
ATOM 766 O O . GLU A 1 95 ? 2.461 4.917 -4.219 1.00 89.56 95 GLU A O 1
ATOM 771 N N . MET A 1 96 ? 4.441 5.839 -3.699 1.00 90.12 96 MET A N 1
ATOM 772 C CA . MET A 1 96 ? 3.885 6.759 -2.695 1.00 90.12 96 MET A CA 1
ATOM 773 C C . MET A 1 96 ? 2.960 7.810 -3.321 1.00 90.12 96 MET A C 1
ATOM 775 O O . MET A 1 96 ? 1.903 8.105 -2.774 1.00 90.12 96 MET A O 1
ATOM 779 N N . LEU A 1 97 ? 3.342 8.364 -4.476 1.00 92.12 97 LEU A N 1
ATOM 780 C CA . LEU A 1 97 ? 2.548 9.368 -5.185 1.00 92.12 97 LEU A CA 1
ATOM 781 C C . LEU A 1 97 ? 1.241 8.762 -5.700 1.00 92.12 97 LEU A C 1
ATOM 783 O O . LEU A 1 97 ? 0.174 9.338 -5.512 1.00 92.12 97 LEU A O 1
ATOM 787 N N . ILE A 1 98 ? 1.326 7.584 -6.321 1.00 92.44 98 ILE A N 1
ATOM 788 C CA . ILE A 1 98 ? 0.156 6.878 -6.845 1.00 92.44 98 ILE A CA 1
ATOM 789 C C . ILE A 1 98 ? -0.807 6.495 -5.721 1.00 92.44 98 ILE A C 1
ATOM 791 O O . ILE A 1 98 ? -2.016 6.627 -5.894 1.00 92.44 98 ILE A O 1
ATOM 795 N N . PHE A 1 99 ? -0.286 6.067 -4.568 1.00 92.88 99 PHE A N 1
ATOM 796 C CA . PHE A 1 99 ? -1.101 5.786 -3.388 1.00 92.88 99 PHE A CA 1
ATOM 797 C C . PHE A 1 99 ? -1.865 7.024 -2.896 1.00 92.88 99 PHE A C 1
ATOM 799 O O . PHE A 1 99 ? -3.020 6.897 -2.515 1.00 92.88 99 PHE A O 1
ATOM 806 N N . SER A 1 100 ? -1.256 8.212 -2.939 1.00 91.75 100 SER A N 1
ATOM 807 C CA . SER A 1 100 ? -1.895 9.458 -2.488 1.00 91.75 100 SER A CA 1
ATOM 808 C C . SER A 1 100 ? -2.998 9.980 -3.414 1.00 91.75 100 SER A C 1
ATOM 810 O O . SER A 1 100 ? -3.834 10.758 -2.969 1.00 91.75 100 SER A O 1
ATOM 812 N N . ILE A 1 101 ? -2.978 9.616 -4.700 1.00 91.56 101 ILE A N 1
ATOM 813 C CA . ILE A 1 101 ? -3.942 10.108 -5.705 1.00 91.56 101 ILE A CA 1
ATOM 814 C C . ILE A 1 101 ? -5.166 9.180 -5.830 1.00 91.56 101 ILE A C 1
ATOM 816 O O . ILE A 1 101 ? -6.202 9.603 -6.341 1.00 91.56 101 ILE A O 1
ATOM 820 N N . ARG A 1 102 ? -5.038 7.916 -5.414 1.00 88.88 102 ARG A N 1
ATOM 821 C CA . ARG A 1 102 ? -6.061 6.875 -5.582 1.00 88.88 102 ARG A CA 1
ATOM 822 C C . ARG A 1 102 ? -7.160 6.884 -4.528 1.00 88.88 102 ARG A C 1
ATOM 824 O O . ARG A 1 102 ? -6.890 7.275 -3.374 1.00 88.88 102 ARG A O 1
#

Foldseek 3Di:
DEDEAEELELDCPPVRRVVCVQVVLVVCLVVVYAYEYEYEPPHHDDRPSYHYDYDDDLPCAVPPPDSADPPCRVCCPPPLNVVCVVCVVVVDHCSVVSSVVD